Protein AF-T0YW80-F1 (afdb_monomer)

Structure (mmCIF, N/CA/C/O backbone):
data_AF-T0YW80-F1
#
_entry.id   AF-T0YW80-F1
#
loop_
_atom_site.group_PDB
_atom_site.id
_atom_site.type_symbol
_atom_site.label_atom_id
_atom_site.label_alt_id
_atom_site.label_comp_id
_atom_site.label_asym_id
_atom_site.label_entity_id
_atom_site.label_seq_id
_atom_site.pdbx_PDB_ins_code
_atom_site.Cartn_x
_atom_site.Cartn_y
_atom_site.Cartn_z
_atom_site.occupancy
_atom_site.B_iso_or_equiv
_atom_site.auth_seq_id
_atom_site.auth_comp_id
_atom_site.auth_asym_id
_atom_site.auth_atom_id
_atom_site.pdbx_PDB_model_num
ATOM 1 N N . ALA A 1 1 ? 16.939 4.575 0.576 1.00 47.41 1 ALA A N 1
ATOM 2 C CA . ALA A 1 1 ? 17.974 4.831 -0.441 1.00 47.41 1 ALA A CA 1
ATOM 3 C C . ALA A 1 1 ? 17.673 6.192 -1.062 1.00 47.41 1 ALA A C 1
ATOM 5 O O . ALA A 1 1 ? 16.538 6.627 -0.909 1.00 47.41 1 ALA A O 1
ATOM 6 N N . ASN A 1 2 ? 18.647 6.883 -1.656 1.00 40.84 2 ASN A N 1
ATOM 7 C CA . ASN A 1 2 ? 18.337 7.958 -2.604 1.00 40.84 2 ASN A CA 1
ATOM 8 C C . ASN A 1 2 ? 18.066 7.221 -3.913 1.00 40.84 2 ASN A C 1
ATOM 10 O O . ASN A 1 2 ? 19.020 6.721 -4.495 1.00 40.84 2 ASN A O 1
ATOM 14 N N . LEU A 1 3 ? 16.796 7.020 -4.262 1.00 56.19 3 LEU A N 1
ATOM 15 C CA . LEU A 1 3 ? 16.443 6.453 -5.561 1.00 56.19 3 LEU A CA 1
ATOM 16 C C . LEU A 1 3 ? 16.638 7.586 -6.567 1.00 56.19 3 LEU A C 1
ATOM 18 O O . LEU A 1 3 ? 15.992 8.626 -6.443 1.00 56.19 3 LEU A O 1
ATOM 22 N N . ASN A 1 4 ? 17.595 7.446 -7.475 1.00 65.88 4 ASN A N 1
ATOM 23 C CA . ASN A 1 4 ? 17.737 8.379 -8.592 1.00 65.88 4 ASN A CA 1
ATOM 24 C C . ASN A 1 4 ? 16.740 8.001 -9.708 1.00 65.88 4 ASN A C 1
ATOM 26 O O . ASN A 1 4 ? 16.111 6.946 -9.647 1.00 65.88 4 ASN A O 1
ATOM 30 N N . GLY A 1 5 ? 16.574 8.859 -10.722 1.00 68.19 5 GLY A N 1
ATOM 31 C CA . GLY A 1 5 ? 15.653 8.584 -11.838 1.00 68.19 5 GLY A CA 1
ATOM 32 C C . GLY A 1 5 ? 15.915 7.227 -12.506 1.00 68.19 5 GLY A C 1
ATOM 33 O O . GLY A 1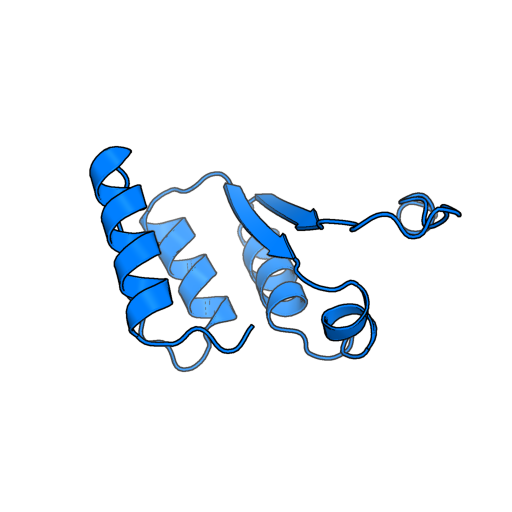 5 ? 14.974 6.483 -12.758 1.00 68.19 5 GLY A O 1
ATOM 34 N N . SER A 1 6 ? 17.189 6.842 -12.642 1.00 78.06 6 SER A N 1
ATOM 35 C CA . SER A 1 6 ? 17.577 5.545 -13.206 1.00 78.06 6 SER A CA 1
ATOM 36 C C . SER A 1 6 ? 17.145 4.339 -12.364 1.00 78.06 6 SER A C 1
ATOM 38 O O . SER A 1 6 ? 16.826 3.302 -12.932 1.00 78.06 6 SER A O 1
ATOM 40 N N . ASP A 1 7 ? 17.096 4.444 -11.032 1.00 83.25 7 ASP A N 1
ATOM 41 C CA . ASP A 1 7 ? 16.645 3.338 -10.176 1.00 83.25 7 ASP A CA 1
ATOM 42 C C . ASP A 1 7 ? 15.141 3.068 -10.352 1.00 83.25 7 ASP A C 1
ATOM 44 O O . ASP A 1 7 ? 14.699 1.921 -10.268 1.00 83.25 7 ASP A O 1
ATOM 48 N N . LEU A 1 8 ? 14.343 4.113 -10.602 1.00 86.06 8 LEU A N 1
ATOM 49 C CA . LEU A 1 8 ? 12.908 3.972 -10.863 1.00 86.06 8 LEU A CA 1
ATOM 50 C C . LEU A 1 8 ? 12.644 3.363 -12.240 1.00 86.06 8 LEU A C 1
ATOM 52 O O . LEU A 1 8 ? 11.774 2.503 -12.356 1.00 86.06 8 LEU A O 1
ATOM 56 N N . ASP A 1 9 ? 13.416 3.757 -13.252 1.00 90.75 9 ASP A N 1
ATOM 57 C CA . ASP A 1 9 ? 13.310 3.187 -14.598 1.00 90.75 9 ASP A CA 1
ATOM 58 C C . ASP A 1 9 ? 13.612 1.683 -14.593 1.00 90.75 9 ASP A C 1
ATOM 60 O O . ASP A 1 9 ? 12.907 0.897 -15.228 1.00 90.75 9 ASP A O 1
ATOM 64 N N . VAL A 1 10 ? 14.606 1.259 -13.802 1.00 92.44 10 VAL A N 1
ATOM 65 C CA . VAL A 1 10 ? 14.903 -0.165 -13.589 1.00 92.44 10 VAL A CA 1
ATOM 66 C C . VAL A 1 10 ? 13.695 -0.891 -12.994 1.00 92.44 10 VAL A C 1
ATOM 68 O O . VAL A 1 10 ? 13.309 -1.937 -13.508 1.00 92.44 10 VAL A O 1
ATOM 71 N N . LEU A 1 11 ? 13.066 -0.345 -11.948 1.00 91.12 11 LEU A N 1
ATOM 72 C CA . LEU A 1 11 ? 11.896 -0.975 -11.324 1.00 91.12 11 LEU A CA 1
ATOM 73 C C . LEU A 1 11 ? 10.689 -1.041 -12.269 1.00 91.12 11 LEU A C 1
ATOM 75 O O . LEU A 1 11 ? 10.014 -2.067 -12.302 1.00 91.12 11 LEU A O 1
ATOM 79 N N . LYS A 1 12 ? 10.440 0.011 -13.057 1.00 92.75 12 LYS A N 1
ATOM 80 C CA . LYS A 1 12 ? 9.365 0.033 -14.062 1.00 92.75 12 LYS A CA 1
ATOM 81 C C . LYS A 1 12 ? 9.558 -1.062 -15.109 1.00 92.75 12 LYS A C 1
ATOM 83 O O . LYS A 1 12 ? 8.636 -1.830 -15.361 1.00 92.75 12 LYS A O 1
ATOM 88 N N . ASN A 1 13 ? 10.773 -1.196 -15.633 1.00 94.12 13 ASN A N 1
ATOM 89 C CA . ASN A 1 13 ? 11.114 -2.237 -16.598 1.00 94.12 13 ASN A CA 1
ATOM 90 C C . ASN A 1 13 ? 10.978 -3.658 -16.012 1.00 94.12 13 ASN A C 1
ATOM 92 O O . ASN A 1 13 ? 10.546 -4.573 -16.707 1.00 94.12 13 ASN A O 1
ATOM 96 N N . GLU A 1 14 ? 11.306 -3.871 -14.733 1.00 93.69 14 GLU A N 1
ATOM 97 C CA . GLU A 1 14 ? 11.050 -5.165 -14.080 1.00 93.69 14 GLU A CA 1
ATOM 98 C C . GLU A 1 14 ? 9.552 -5.434 -13.875 1.00 93.69 14 GLU A C 1
ATOM 100 O O . GLU A 1 14 ? 9.112 -6.567 -14.063 1.00 93.69 14 GLU A O 1
ATOM 105 N N . CYS A 1 15 ? 8.748 -4.414 -13.550 1.00 94.31 15 CYS A N 1
ATOM 106 C CA . CYS A 1 15 ? 7.293 -4.560 -13.501 1.00 94.31 15 CYS A CA 1
ATOM 107 C C . CYS A 1 15 ? 6.730 -4.995 -14.858 1.00 94.31 15 CYS A C 1
ATOM 109 O O . CYS A 1 15 ? 5.965 -5.953 -14.905 1.00 94.31 15 CYS A O 1
ATOM 111 N N . GLU A 1 16 ? 7.156 -4.358 -15.951 1.00 93.44 16 GLU A N 1
ATOM 112 C CA . GLU A 1 16 ? 6.724 -4.715 -17.309 1.00 93.44 16 GLU A CA 1
ATOM 113 C C . GLU A 1 16 ? 7.073 -6.166 -17.665 1.00 93.44 16 GLU A C 1
ATOM 115 O O . GLU A 1 16 ? 6.231 -6.900 -18.178 1.00 93.44 16 GLU A O 1
ATOM 120 N N . LYS A 1 17 ? 8.284 -6.628 -17.329 1.00 96.12 17 LYS A N 1
ATOM 121 C CA . LYS A 1 17 ? 8.699 -8.026 -17.561 1.00 96.12 17 LYS A CA 1
ATOM 122 C C . LYS A 1 17 ? 7.859 -9.047 -16.799 1.00 96.12 17 LYS A C 1
ATOM 124 O O . LYS A 1 17 ? 7.738 -10.184 -17.249 1.00 96.12 17 LYS A O 1
ATOM 129 N N . LEU A 1 18 ? 7.339 -8.667 -15.635 1.00 96.06 18 LEU A N 1
ATOM 130 C CA . LEU A 1 18 ? 6.514 -9.521 -14.781 1.00 96.06 18 LEU A CA 1
ATOM 131 C C . LEU A 1 18 ? 5.014 -9.396 -15.081 1.00 96.06 18 LEU A C 1
ATOM 133 O O . LEU A 1 18 ? 4.217 -9.965 -14.338 1.00 96.06 18 LEU A O 1
ATOM 137 N N . ASP A 1 19 ? 4.633 -8.648 -16.124 1.00 94.31 19 ASP A N 1
ATOM 138 C CA . ASP A 1 19 ? 3.240 -8.278 -16.418 1.00 94.31 19 ASP A CA 1
ATOM 139 C C . ASP A 1 19 ? 2.543 -7.615 -15.209 1.00 94.31 19 ASP A C 1
ATOM 141 O O . ASP A 1 19 ? 1.342 -7.744 -14.964 1.00 94.31 19 ASP A O 1
ATOM 145 N N . ALA A 1 20 ? 3.332 -6.910 -14.393 1.00 92.94 20 ALA A N 1
ATOM 146 C CA . ALA A 1 20 ? 2.865 -6.173 -13.234 1.00 92.94 20 ALA A CA 1
ATOM 147 C C . ALA A 1 20 ? 2.502 -4.737 -13.624 1.00 92.94 20 ALA A C 1
ATOM 149 O O . ALA A 1 20 ? 3.112 -4.114 -14.493 1.00 92.94 20 ALA A O 1
ATOM 150 N N . ARG A 1 21 ? 1.531 -4.162 -12.913 1.00 92.69 21 ARG A N 1
ATOM 151 C CA . ARG A 1 21 ? 1.086 -2.785 -13.141 1.00 92.69 21 ARG A CA 1
ATOM 152 C C . ARG A 1 21 ? 1.846 -1.805 -12.250 1.00 92.69 21 ARG A C 1
ATOM 154 O O . ARG A 1 21 ? 1.719 -1.862 -11.027 1.00 92.69 21 ARG A O 1
ATOM 161 N N . TRP A 1 22 ? 2.554 -0.859 -12.863 1.00 93.62 22 TRP A N 1
ATOM 162 C CA . TRP A 1 22 ? 3.082 0.315 -12.166 1.00 93.62 22 TRP A CA 1
ATOM 163 C C . TRP A 1 22 ? 1.994 1.383 -12.019 1.00 93.62 22 TRP A C 1
ATOM 165 O O . TRP A 1 22 ? 1.293 1.691 -12.981 1.00 93.62 22 TRP A O 1
ATOM 175 N N . GLN A 1 23 ? 1.869 1.967 -10.828 1.00 92.56 23 GLN A N 1
ATOM 176 C CA . GLN A 1 23 ? 0.950 3.071 -10.567 1.00 92.56 23 GLN A CA 1
ATOM 177 C C . GLN A 1 23 ? 1.682 4.184 -9.819 1.00 92.56 23 GLN A C 1
ATOM 179 O O . GLN A 1 23 ? 2.181 3.970 -8.716 1.00 92.56 23 GLN A O 1
ATOM 184 N N . ASP A 1 24 ? 1.685 5.378 -10.405 1.00 92.81 24 ASP A N 1
ATOM 185 C CA . ASP A 1 24 ? 2.082 6.597 -9.707 1.00 92.81 24 ASP A CA 1
ATOM 186 C C . ASP A 1 24 ? 0.869 7.139 -8.929 1.00 92.81 24 ASP A C 1
ATOM 188 O O . ASP A 1 24 ? -0.240 7.218 -9.468 1.00 92.81 24 ASP A O 1
ATOM 192 N N . LEU A 1 25 ? 1.074 7.475 -7.654 1.00 91.12 25 LEU A N 1
ATOM 193 C CA . LEU A 1 25 ? 0.069 8.071 -6.769 1.00 91.12 25 LEU A CA 1
ATOM 194 C C . LEU A 1 25 ? 0.571 9.439 -6.304 1.00 91.12 25 LEU A C 1
ATOM 196 O O . LEU A 1 25 ? 1.722 9.566 -5.880 1.00 91.12 25 LEU A O 1
ATOM 200 N N . TYR A 1 26 ? -0.297 10.447 -6.360 1.00 91.25 26 TYR A N 1
ATOM 201 C CA . TYR A 1 26 ? 0.008 11.817 -5.954 1.00 91.25 26 TYR A CA 1
ATOM 202 C C . TYR A 1 26 ? -0.996 12.239 -4.891 1.00 91.25 26 TYR A C 1
ATOM 204 O O . TYR A 1 26 ? -2.115 12.618 -5.214 1.00 91.25 26 TYR A O 1
ATOM 212 N N . GLU A 1 27 ? -0.598 12.124 -3.628 1.00 89.38 27 GLU A N 1
ATOM 213 C CA . GLU A 1 27 ? -1.492 12.291 -2.484 1.00 89.38 27 GLU A CA 1
ATOM 214 C C . GLU A 1 27 ? -0.809 13.117 -1.396 1.00 89.38 27 GLU A C 1
ATOM 216 O O . GLU A 1 27 ? 0.376 12.914 -1.109 1.00 89.38 27 GLU A O 1
ATOM 221 N N . ASP A 1 28 ? -1.564 14.024 -0.769 1.00 88.44 28 ASP A N 1
ATOM 222 C CA . ASP A 1 28 ? -1.066 14.856 0.335 1.00 88.44 28 ASP A CA 1
ATOM 223 C C . ASP A 1 28 ? -0.721 13.998 1.563 1.00 88.44 28 ASP A C 1
ATOM 225 O O . ASP A 1 28 ? 0.292 14.218 2.236 1.00 88.44 28 ASP A O 1
ATOM 229 N N . ASP A 1 29 ? -1.539 12.972 1.830 1.00 89.19 29 ASP A N 1
ATOM 230 C CA . ASP A 1 29 ? -1.240 11.917 2.796 1.00 89.19 29 ASP A CA 1
ATOM 231 C C . ASP A 1 29 ? -0.966 10.601 2.068 1.00 89.19 29 ASP A C 1
ATOM 233 O O . ASP A 1 29 ? -1.866 9.828 1.738 1.00 89.19 29 ASP A O 1
ATOM 237 N N . VAL A 1 30 ? 0.320 10.328 1.866 1.00 89.50 30 VAL A N 1
ATOM 238 C CA . VAL A 1 30 ? 0.802 9.132 1.170 1.00 89.50 30 VAL A CA 1
ATOM 239 C C . VAL A 1 30 ? 0.297 7.837 1.821 1.00 89.50 30 VAL A C 1
ATOM 241 O O . VAL A 1 30 ? -0.022 6.884 1.114 1.00 89.50 30 VAL A O 1
ATOM 244 N N . ALA A 1 31 ? 0.215 7.769 3.155 1.00 89.88 31 ALA A N 1
ATOM 245 C CA . ALA A 1 31 ? -0.214 6.546 3.834 1.00 89.88 31 ALA A CA 1
ATOM 246 C C . ALA A 1 31 ? -1.697 6.271 3.586 1.00 89.88 31 ALA A C 1
ATOM 248 O O . ALA A 1 31 ? -2.081 5.132 3.325 1.00 89.88 31 ALA A O 1
ATOM 249 N N . LYS A 1 32 ? -2.520 7.319 3.655 1.00 92.19 32 LYS A N 1
ATOM 250 C CA . LYS A 1 32 ? -3.944 7.238 3.334 1.00 92.19 32 LYS A CA 1
ATOM 251 C C . LYS A 1 32 ? -4.154 6.873 1.861 1.00 92.19 32 LYS A C 1
ATOM 253 O O . LYS A 1 32 ? -4.855 5.907 1.580 1.00 92.19 32 LYS A O 1
ATOM 258 N N . GLY A 1 33 ? -3.464 7.560 0.953 1.00 94.56 33 GLY A N 1
ATOM 259 C CA . G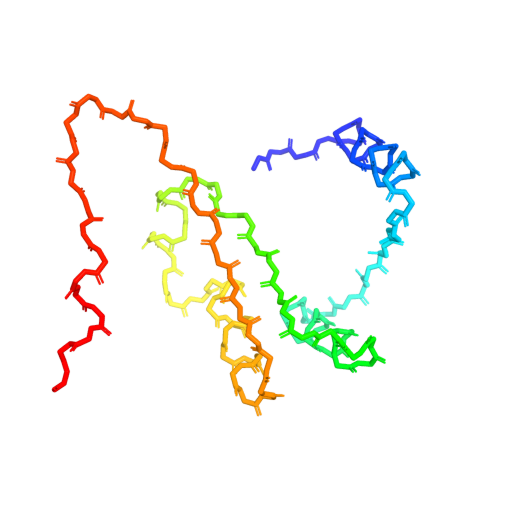LY A 1 33 ? -3.551 7.333 -0.488 1.00 94.56 33 GLY A CA 1
ATOM 260 C C . GLY A 1 33 ? -3.212 5.907 -0.922 1.00 94.56 33 GLY A C 1
ATOM 261 O O . GLY A 1 33 ? -3.913 5.313 -1.739 1.00 94.56 33 GLY A O 1
ATOM 262 N N . ILE A 1 34 ? -2.172 5.308 -0.330 1.00 93.56 34 ILE A N 1
ATOM 263 C CA . ILE A 1 34 ? -1.816 3.902 -0.582 1.00 93.56 34 ILE A CA 1
ATOM 264 C C . ILE A 1 34 ? -2.961 2.961 -0.181 1.00 93.56 34 ILE A C 1
ATOM 266 O O . ILE A 1 34 ? -3.291 2.046 -0.936 1.00 93.56 34 ILE A O 1
ATOM 270 N N . VAL A 1 35 ? -3.563 3.166 0.995 1.00 94.50 35 VAL A N 1
ATOM 271 C CA . VAL A 1 35 ? -4.643 2.301 1.497 1.00 94.50 35 VAL A CA 1
ATOM 272 C C . VAL A 1 35 ? -5.923 2.487 0.683 1.00 94.50 35 VAL A C 1
ATOM 274 O O . VAL A 1 35 ? -6.559 1.501 0.319 1.00 94.50 35 VAL A O 1
ATOM 277 N N . GLU A 1 36 ? -6.274 3.721 0.324 1.00 94.94 36 GLU A N 1
ATOM 278 C CA . GLU A 1 36 ? -7.428 4.008 -0.537 1.00 94.94 36 GLU A CA 1
ATOM 279 C C . GLU A 1 36 ? -7.264 3.394 -1.932 1.00 94.94 36 GLU A C 1
ATOM 281 O O . GLU A 1 36 ? -8.191 2.764 -2.450 1.00 94.94 36 GLU A O 1
ATOM 286 N N . PHE A 1 37 ? -6.064 3.484 -2.514 1.00 95.62 37 PHE A N 1
ATOM 287 C CA . PHE A 1 37 ? -5.764 2.803 -3.767 1.00 95.62 37 PHE A CA 1
ATOM 288 C C . PHE A 1 37 ? -5.910 1.284 -3.625 1.00 95.62 37 PHE A C 1
ATOM 290 O O . PHE A 1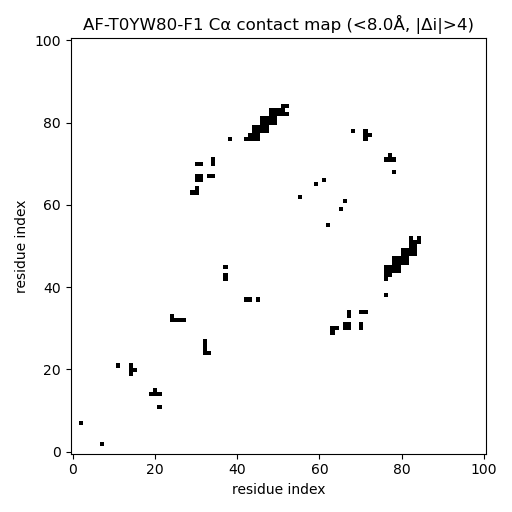 37 ? -6.596 0.665 -4.441 1.00 95.62 37 PHE A O 1
ATOM 297 N N . ALA A 1 38 ? -5.329 0.689 -2.578 1.00 94.38 38 ALA A N 1
ATOM 298 C CA . ALA A 1 38 ? -5.413 -0.747 -2.314 1.00 94.38 38 ALA A CA 1
ATOM 299 C C . ALA A 1 38 ? -6.869 -1.225 -2.185 1.00 94.38 38 ALA A C 1
ATOM 301 O O . ALA A 1 38 ? -7.235 -2.233 -2.791 1.00 94.38 38 ALA A O 1
ATOM 302 N N . LEU A 1 39 ? -7.719 -0.464 -1.487 1.00 93.50 39 LEU A N 1
ATOM 303 C CA . LEU A 1 39 ? -9.155 -0.734 -1.387 1.00 93.50 39 LEU A CA 1
ATOM 304 C C . LEU A 1 39 ? -9.850 -0.674 -2.748 1.00 93.50 39 LEU A C 1
ATOM 306 O O . LEU A 1 39 ? -10.564 -1.609 -3.116 1.00 93.50 39 LEU A O 1
ATOM 310 N N . SER A 1 40 ? -9.622 0.392 -3.520 1.00 94.81 40 SER A N 1
ATOM 311 C CA . SER A 1 40 ? -10.244 0.556 -4.841 1.00 94.81 40 SER A CA 1
ATOM 312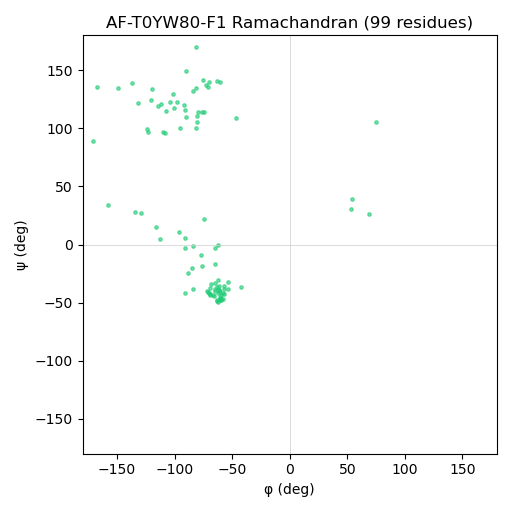 C C . SER A 1 40 ? -9.844 -0.563 -5.810 1.00 94.81 40 SER A C 1
ATOM 314 O O . SER A 1 40 ? -10.659 -1.045 -6.598 1.00 94.81 40 SER A O 1
ATOM 316 N N . ALA A 1 41 ? -8.598 -1.028 -5.696 1.00 94.38 41 ALA A N 1
ATOM 317 C CA . ALA A 1 41 ? -8.034 -2.115 -6.477 1.00 94.38 41 ALA A CA 1
ATOM 318 C C . ALA A 1 41 ? -8.361 -3.509 -5.908 1.00 94.38 41 ALA A C 1
ATOM 320 O O . ALA A 1 41 ? -7.966 -4.502 -6.517 1.00 94.38 41 ALA A O 1
ATOM 321 N N . LYS A 1 42 ? -9.087 -3.598 -4.782 1.00 93.56 42 LYS A N 1
ATOM 322 C CA . LYS A 1 42 ? -9.441 -4.848 -4.080 1.00 93.56 42 LYS A CA 1
ATOM 323 C C . LYS A 1 42 ? -8.224 -5.717 -3.750 1.00 93.56 42 LYS A C 1
ATOM 325 O O . LYS A 1 42 ? -8.256 -6.939 -3.883 1.00 93.56 42 LYS A O 1
ATOM 330 N N . VAL A 1 43 ? -7.138 -5.071 -3.347 1.00 92.75 43 VAL A N 1
ATOM 331 C CA . VAL A 1 43 ? -5.911 -5.740 -2.918 1.00 92.75 43 VAL A CA 1
ATOM 332 C C . VAL A 1 43 ? -6.149 -6.420 -1.571 1.00 92.75 43 VAL A C 1
ATOM 334 O O . VAL A 1 43 ? -6.721 -5.826 -0.663 1.00 92.75 43 VAL A O 1
ATOM 337 N N . THR A 1 44 ? -5.681 -7.658 -1.432 1.00 90.75 44 THR A N 1
ATOM 338 C CA . THR A 1 44 ? -5.785 -8.433 -0.184 1.00 90.75 44 THR A CA 1
ATOM 339 C C . THR A 1 44 ? 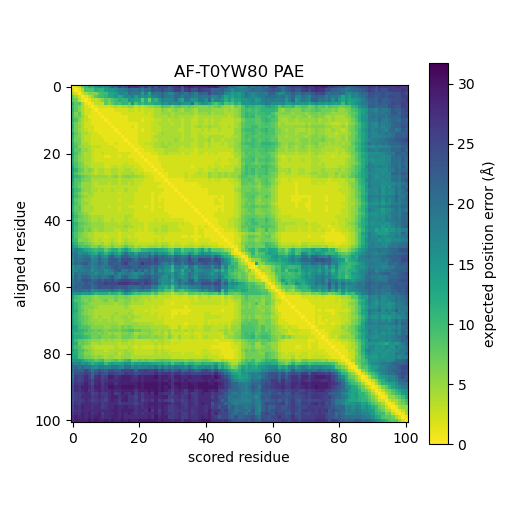-4.612 -8.191 0.760 1.00 90.75 44 THR A C 1
ATOM 341 O O . THR A 1 44 ? -4.741 -8.387 1.962 1.00 90.75 44 THR A O 1
ATOM 344 N N . GLN A 1 45 ? -3.460 -7.779 0.221 1.00 93.75 45 GLN A N 1
ATOM 345 C CA . GLN A 1 45 ? -2.230 -7.617 0.982 1.00 93.75 45 GLN A CA 1
ATOM 346 C C . GLN A 1 45 ? -1.346 -6.510 0.407 1.00 93.75 45 GLN A C 1
ATOM 348 O O . GLN A 1 45 ? -1.077 -6.466 -0.794 1.00 93.75 45 GLN A O 1
ATOM 353 N N . ILE A 1 46 ? -0.823 -5.658 1.282 1.00 93.38 46 ILE A N 1
ATOM 354 C CA . ILE A 1 46 ? 0.194 -4.662 0.951 1.00 93.38 46 ILE A CA 1
ATOM 355 C C . ILE A 1 46 ? 1.552 -5.201 1.405 1.00 93.38 46 ILE A C 1
ATOM 357 O O . ILE A 1 46 ? 1.786 -5.401 2.597 1.00 93.38 46 ILE A O 1
ATOM 361 N N . VAL A 1 47 ? 2.471 -5.415 0.461 1.00 91.56 47 VAL A N 1
ATOM 362 C CA . VAL A 1 47 ? 3.845 -5.849 0.760 1.00 91.56 47 VAL A CA 1
ATOM 363 C C . VAL A 1 47 ? 4.779 -4.644 0.771 1.00 91.56 47 VAL A C 1
ATOM 365 O O . VAL A 1 47 ? 4.905 -3.931 -0.222 1.00 91.56 47 VAL A O 1
ATOM 368 N N . LEU A 1 48 ? 5.471 -4.427 1.891 1.00 86.00 48 LEU A N 1
ATOM 369 C CA . LEU A 1 48 ? 6.378 -3.298 2.084 1.00 86.00 48 LEU A CA 1
ATOM 370 C C . LEU A 1 48 ? 7.795 -3.784 2.387 1.00 86.00 48 LEU A C 1
ATOM 372 O O . LEU A 1 48 ? 8.045 -4.519 3.342 1.00 86.00 48 LEU A O 1
ATOM 376 N N . GLY A 1 49 ? 8.757 -3.326 1.588 1.00 76.75 49 GLY A N 1
ATOM 377 C CA . GLY A 1 49 ? 10.172 -3.570 1.842 1.00 76.75 49 GLY A CA 1
ATOM 378 C C . GLY A 1 49 ? 10.722 -2.612 2.899 1.00 76.75 49 GLY A C 1
ATOM 379 O O . GLY A 1 49 ? 10.875 -1.417 2.648 1.00 76.75 49 GLY A O 1
ATOM 380 N N . ALA A 1 50 ? 11.116 -3.127 4.061 1.00 65.31 50 ALA A N 1
ATOM 381 C CA . ALA A 1 50 ? 11.828 -2.351 5.068 1.00 65.31 50 ALA A CA 1
ATOM 382 C C . ALA A 1 50 ? 13.344 -2.451 4.829 1.00 65.31 50 ALA A C 1
ATOM 384 O O . ALA A 1 50 ? 13.974 -3.490 5.041 1.00 65.31 50 ALA A O 1
ATOM 385 N N . THR A 1 51 ? 13.970 -1.351 4.395 1.00 59.06 51 THR A N 1
ATOM 386 C CA . THR A 1 51 ? 15.435 -1.254 4.289 1.00 59.06 51 THR A CA 1
ATOM 387 C C . THR A 1 51 ? 16.009 -0.415 5.434 1.00 59.06 51 THR A C 1
ATOM 389 O O . THR A 1 51 ? 15.690 0.762 5.585 1.00 59.06 51 THR A O 1
ATOM 392 N N . ARG A 1 52 ? 16.921 -1.029 6.208 1.00 52.88 52 ARG A N 1
ATOM 393 C CA . ARG A 1 52 ? 17.567 -0.541 7.450 1.00 52.88 52 ARG A CA 1
ATOM 394 C C . ARG A 1 52 ? 16.660 -0.573 8.682 1.00 52.88 52 ARG A C 1
ATOM 396 O O . ARG A 1 52 ? 15.888 0.355 8.918 1.00 52.88 52 ARG A O 1
ATOM 403 N N . GLN A 1 53 ? 16.924 -1.549 9.558 1.00 52.47 53 GLN A N 1
ATOM 404 C CA . GLN A 1 53 ? 16.475 -1.566 10.957 1.00 52.47 53 GLN A CA 1
ATOM 405 C C . GLN A 1 53 ? 16.616 -0.189 11.639 1.00 52.47 53 GLN A C 1
ATOM 407 O O . GLN A 1 53 ? 15.713 0.222 12.348 1.00 52.47 53 GLN A O 1
ATOM 412 N N . ASN A 1 54 ? 17.658 0.597 11.340 1.00 49.47 54 ASN A N 1
ATOM 413 C CA . ASN A 1 54 ? 17.908 1.866 12.038 1.00 49.47 54 ASN A CA 1
ATOM 414 C C . ASN A 1 54 ? 17.015 3.058 11.653 1.00 49.47 54 ASN A C 1
ATOM 416 O O . ASN A 1 54 ? 17.010 4.032 12.400 1.00 49.47 54 ASN A O 1
ATOM 420 N N . LYS A 1 55 ? 16.313 3.066 10.507 1.00 51.09 55 LYS A N 1
ATOM 421 C CA . LYS A 1 55 ? 15.592 4.285 10.065 1.00 51.09 55 LYS A CA 1
ATOM 422 C C . LYS A 1 55 ? 14.150 4.361 10.561 1.00 51.09 55 LYS A C 1
ATOM 424 O O . LYS A 1 55 ? 13.730 5.432 10.989 1.00 51.09 55 LYS A O 1
ATOM 429 N N . TRP A 1 56 ? 13.427 3.247 10.536 1.00 61.66 56 TRP A N 1
ATOM 430 C CA . TRP A 1 56 ? 12.075 3.172 11.090 1.00 61.66 56 TRP A CA 1
ATOM 431 C C . TRP A 1 56 ? 12.091 2.918 12.604 1.00 61.66 56 TRP A C 1
ATOM 433 O O . TRP A 1 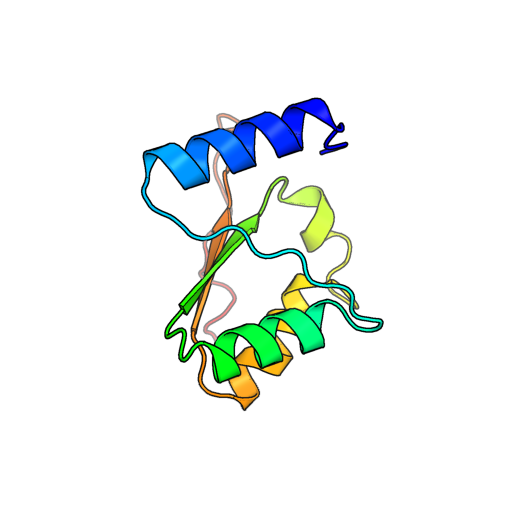56 ? 11.371 3.621 13.307 1.00 61.66 56 TRP A O 1
ATOM 443 N N . LYS A 1 57 ? 13.020 2.082 13.130 1.00 55.94 57 LYS A N 1
ATOM 444 C CA . LYS A 1 57 ? 13.198 1.916 14.591 1.00 55.94 57 LYS A CA 1
ATOM 445 C C . LYS A 1 57 ? 13.503 3.236 15.324 1.00 55.94 57 LYS A C 1
ATOM 447 O O . LYS A 1 57 ? 13.022 3.461 16.424 1.00 55.94 57 LYS A O 1
ATOM 452 N N . ARG A 1 58 ? 14.264 4.157 14.714 1.00 57.31 58 ARG A N 1
ATOM 453 C CA . ARG A 1 58 ? 14.556 5.483 15.310 1.00 57.31 58 ARG A CA 1
ATOM 454 C C . ARG A 1 58 ? 13.410 6.499 15.212 1.00 57.31 58 ARG A C 1
ATOM 456 O O . ARG A 1 58 ? 13.546 7.582 15.769 1.00 57.31 58 ARG A O 1
ATOM 463 N N . ARG A 1 59 ? 12.331 6.217 14.472 1.00 56.31 59 ARG A N 1
ATOM 464 C CA . ARG A 1 59 ? 11.252 7.179 14.168 1.00 56.31 59 ARG A CA 1
ATOM 465 C C . ARG A 1 59 ? 9.847 6.629 14.464 1.00 56.31 59 ARG A C 1
ATOM 467 O O . ARG A 1 59 ? 8.885 7.072 13.839 1.00 56.31 59 ARG A O 1
ATOM 474 N N . LEU A 1 60 ? 9.717 5.685 15.402 1.00 52.44 60 LEU A N 1
ATOM 475 C CA . LEU A 1 60 ? 8.464 4.961 15.693 1.00 52.44 60 LEU A CA 1
ATOM 476 C C . LEU A 1 60 ? 7.281 5.807 16.192 1.00 52.44 60 LEU A C 1
ATOM 478 O O . LEU A 1 60 ? 6.208 5.255 16.371 1.00 52.44 60 LEU A O 1
ATOM 482 N N . GLY A 1 61 ? 7.416 7.123 16.358 1.00 52.94 61 GLY A N 1
ATOM 483 C CA . GLY A 1 61 ? 6.270 7.980 16.681 1.00 52.94 61 GLY A CA 1
ATOM 484 C C . GLY A 1 61 ? 5.449 8.454 15.474 1.00 52.94 61 GLY A C 1
ATOM 485 O O . GLY A 1 61 ? 4.322 8.887 15.657 1.00 52.94 61 GLY A O 1
ATOM 486 N N . ASN A 1 62 ? 6.000 8.443 14.248 1.00 61.44 62 ASN A N 1
ATOM 487 C CA . ASN A 1 62 ? 5.330 9.055 13.082 1.00 61.44 62 ASN A CA 1
ATOM 488 C C . ASN A 1 62 ? 5.820 8.493 11.732 1.00 61.44 62 ASN A C 1
ATOM 490 O O . ASN A 1 62 ? 5.991 9.224 10.752 1.00 61.44 62 ASN A O 1
ATOM 494 N N . SER A 1 63 ? 6.167 7.205 11.687 1.00 75.25 63 SER A N 1
ATOM 495 C CA . SER A 1 63 ? 6.664 6.594 10.453 1.00 75.25 63 SER A CA 1
ATOM 496 C C . SER A 1 63 ? 5.511 6.352 9.472 1.00 75.25 63 SER A C 1
ATOM 498 O O . SER A 1 63 ? 4.426 5.948 9.879 1.00 75.25 63 SER A O 1
ATOM 500 N N . ILE A 1 64 ? 5.746 6.564 8.171 1.00 82.25 64 ILE A N 1
ATOM 501 C CA . ILE A 1 64 ? 4.760 6.265 7.116 1.00 82.25 64 ILE A CA 1
ATOM 502 C C . ILE A 1 64 ? 4.249 4.821 7.199 1.00 82.25 64 ILE A C 1
ATOM 504 O O . ILE A 1 64 ? 3.090 4.557 6.921 1.00 82.25 64 ILE A O 1
ATOM 508 N N . LEU A 1 65 ? 5.100 3.899 7.653 1.00 81.12 65 LEU A N 1
ATOM 509 C CA . LEU A 1 65 ? 4.751 2.500 7.825 1.00 81.12 65 LEU A CA 1
ATOM 510 C C . LEU A 1 65 ? 3.747 2.288 8.965 1.00 81.12 65 LEU A C 1
ATOM 512 O O . LEU A 1 65 ? 2.793 1.545 8.782 1.00 81.12 65 LEU A O 1
ATOM 516 N N . THR A 1 66 ? 3.937 2.962 10.105 1.00 83.38 66 THR A N 1
ATOM 517 C CA . THR A 1 66 ? 2.970 2.950 11.217 1.00 83.38 66 THR A CA 1
ATOM 518 C C . THR A 1 66 ? 1.616 3.460 10.731 1.00 83.38 66 THR A C 1
ATOM 520 O O . THR A 1 66 ? 0.615 2.783 10.903 1.00 83.38 66 THR A O 1
ATOM 523 N N . LYS A 1 67 ? 1.601 4.581 9.996 1.00 88.06 67 LYS A N 1
ATOM 524 C CA . LYS A 1 67 ? 0.364 5.131 9.423 1.00 88.06 67 LYS A CA 1
ATOM 525 C C . LYS A 1 67 ? -0.315 4.184 8.432 1.00 88.06 67 LYS A C 1
ATOM 527 O O . LYS A 1 67 ? -1.536 4.103 8.420 1.00 88.06 67 LYS A O 1
ATOM 532 N N . ILE A 1 68 ? 0.453 3.478 7.596 1.00 89.31 68 ILE A N 1
ATOM 533 C CA . ILE A 1 68 ? -0.108 2.476 6.679 1.00 89.31 68 ILE A CA 1
ATOM 534 C C . ILE A 1 68 ? -0.703 1.311 7.470 1.00 89.31 68 ILE A C 1
ATOM 536 O O . ILE A 1 68 ? -1.805 0.895 7.144 1.00 89.31 68 ILE A O 1
ATOM 540 N N . MET A 1 69 ? -0.018 0.807 8.503 1.00 87.25 69 MET A N 1
ATOM 541 C CA . MET A 1 69 ? -0.548 -0.265 9.354 1.00 87.25 69 MET A CA 1
ATOM 542 C C . MET A 1 69 ? -1.851 0.152 10.044 1.00 87.25 69 MET A C 1
ATOM 544 O O . MET A 1 69 ? -2.826 -0.590 9.974 1.00 87.25 69 MET A O 1
ATOM 548 N N . ASP A 1 70 ? -1.893 1.351 10.627 1.00 88.81 70 ASP A N 1
ATOM 549 C CA . ASP A 1 70 ? -3.090 1.870 11.296 1.00 88.81 70 ASP A CA 1
ATOM 550 C C . ASP A 1 70 ? -4.253 2.036 10.301 1.00 88.81 70 ASP A C 1
ATOM 552 O O . ASP A 1 70 ? -5.368 1.573 10.543 1.00 88.81 70 ASP A O 1
ATOM 556 N N . ASN A 1 71 ? -3.999 2.653 9.142 1.00 90.69 71 ASN A N 1
ATOM 557 C CA . ASN A 1 71 ? -5.024 2.863 8.118 1.00 90.69 71 ASN A CA 1
ATOM 558 C C . ASN A 1 71 ? -5.508 1.542 7.499 1.00 90.69 71 ASN A C 1
ATOM 560 O O . ASN A 1 71 ? -6.708 1.368 7.316 1.00 90.69 71 ASN A O 1
ATOM 564 N N . ALA A 1 72 ? -4.601 0.617 7.177 1.00 89.62 72 ALA A N 1
ATOM 565 C CA . ALA A 1 72 ? -4.931 -0.663 6.553 1.00 89.62 72 ALA A CA 1
ATOM 566 C C . ALA A 1 72 ? -5.655 -1.604 7.524 1.00 89.62 72 ALA A C 1
ATOM 568 O O . ALA A 1 72 ? -6.644 -2.227 7.139 1.00 89.62 72 ALA A O 1
ATOM 569 N N . GLY A 1 73 ? -5.223 -1.653 8.790 1.00 86.75 73 GLY A N 1
ATOM 570 C CA . GLY A 1 73 ? -5.856 -2.462 9.832 1.00 86.75 73 GLY A CA 1
ATOM 571 C C . GLY A 1 73 ? -7.313 -2.062 10.068 1.00 86.75 73 GLY A C 1
ATOM 572 O O . GLY A 1 73 ? -8.188 -2.923 10.129 1.00 86.75 73 GLY A O 1
ATOM 573 N N . ASN A 1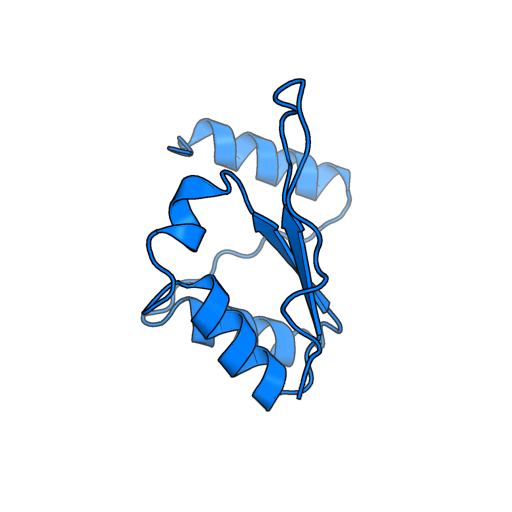 74 ? -7.603 -0.757 10.071 1.00 87.44 74 ASN A N 1
ATOM 574 C CA . ASN A 1 74 ? -8.975 -0.242 10.152 1.00 87.44 74 ASN A CA 1
ATOM 575 C C . ASN A 1 74 ? -9.849 -0.602 8.936 1.00 87.44 74 ASN A C 1
ATOM 577 O O . ASN A 1 74 ? -11.069 -0.477 9.002 1.00 87.44 74 ASN A O 1
ATOM 581 N N . GLN A 1 75 ? -9.238 -1.019 7.826 1.00 89.31 75 GLN A N 1
ATOM 582 C CA . GLN A 1 75 ? -9.901 -1.326 6.557 1.00 89.31 75 GLN A CA 1
ATOM 583 C C . GLN A 1 75 ? -9.833 -2.821 6.197 1.00 89.31 75 GLN A C 1
ATOM 585 O O . GLN A 1 75 ? -10.275 -3.213 5.119 1.00 89.31 75 GLN A O 1
ATOM 590 N N . GLY A 1 76 ? -9.295 -3.663 7.089 1.00 87.69 76 GLY A N 1
ATOM 591 C CA . GLY A 1 76 ? -9.207 -5.112 6.897 1.00 87.69 76 GLY A CA 1
ATOM 592 C C . GLY A 1 76 ? -8.228 -5.557 5.805 1.00 87.69 76 GLY A C 1
ATOM 593 O O . GLY A 1 76 ? -8.434 -6.618 5.221 1.00 87.69 76 GLY A O 1
ATOM 594 N N . ILE A 1 77 ? -7.197 -4.759 5.503 1.00 92.00 77 ILE A N 1
ATOM 595 C CA . ILE A 1 77 ? -6.141 -5.126 4.547 1.00 92.00 77 ILE A CA 1
ATOM 596 C C . ILE A 1 77 ? -4.890 -5.573 5.303 1.00 92.00 77 ILE A C 1
ATOM 598 O O . ILE A 1 77 ? -4.374 -4.842 6.152 1.00 92.00 77 ILE A O 1
ATOM 602 N N . ASP A 1 78 ? -4.350 -6.733 4.932 1.00 92.12 78 ASP A N 1
ATOM 603 C CA . ASP A 1 78 ? -3.128 -7.256 5.535 1.00 92.12 78 ASP A CA 1
ATOM 604 C C . ASP A 1 78 ? -1.891 -6.465 5.084 1.00 92.12 78 ASP A C 1
ATOM 606 O O . ASP A 1 78 ? -1.706 -6.172 3.901 1.00 92.12 78 ASP A O 1
ATOM 610 N N . VAL A 1 79 ? -0.982 -6.165 6.015 1.00 91.12 79 VAL A N 1
ATOM 611 C CA . VAL A 1 79 ? 0.307 -5.520 5.715 1.00 91.12 79 VAL A CA 1
ATOM 612 C C . VAL A 1 79 ? 1.447 -6.487 6.024 1.00 91.12 79 VAL A C 1
ATOM 614 O O . VAL A 1 79 ? 1.638 -6.891 7.168 1.00 91.12 79 VAL A O 1
ATOM 617 N N . HIS A 1 80 ? 2.245 -6.841 5.013 1.00 89.44 80 HIS A N 1
ATOM 618 C CA . HIS A 1 80 ? 3.397 -7.733 5.157 1.00 89.44 80 HIS A CA 1
ATOM 619 C C . HIS A 1 80 ? 4.711 -6.994 4.946 1.00 89.44 80 HIS A C 1
ATOM 621 O O . HIS A 1 80 ? 4.973 -6.418 3.889 1.00 89.44 80 HIS A O 1
ATOM 627 N N . ILE A 1 81 ? 5.558 -7.018 5.970 1.00 85.25 81 ILE A N 1
ATOM 628 C CA . ILE A 1 81 ? 6.789 -6.235 6.004 1.00 85.25 81 ILE A CA 1
ATOM 629 C C . ILE A 1 81 ? 7.976 -7.167 5.820 1.00 85.25 81 ILE A C 1
ATOM 631 O O . ILE A 1 81 ? 8.291 -7.975 6.691 1.00 85.25 81 ILE A O 1
ATOM 635 N N . ILE A 1 82 ? 8.687 -6.997 4.709 1.00 83.00 82 ILE A N 1
ATOM 636 C CA . ILE A 1 82 ? 9.913 -7.739 4.430 1.00 83.00 82 ILE A CA 1
ATOM 637 C C . ILE A 1 82 ? 11.090 -6.882 4.881 1.00 83.00 82 ILE A C 1
ATOM 639 O O . ILE A 1 82 ? 11.517 -5.948 4.195 1.00 83.00 82 ILE A O 1
ATOM 643 N N . ALA A 1 83 ? 11.627 -7.192 6.058 1.00 76.06 83 ALA A N 1
ATOM 644 C CA . ALA A 1 83 ? 12.844 -6.571 6.557 1.00 76.06 83 ALA A CA 1
ATOM 645 C C . ALA A 1 83 ? 14.063 -7.391 6.123 1.00 76.06 83 ALA A C 1
ATOM 647 O O . ALA A 1 83 ? 14.257 -8.520 6.561 1.00 76.06 83 ALA A O 1
ATOM 648 N N . ARG A 1 84 ? 14.931 -6.810 5.287 1.00 64.38 84 ARG A N 1
ATOM 649 C CA . ARG A 1 84 ? 16.230 -7.431 4.987 1.00 64.38 84 ARG A CA 1
ATOM 650 C C . ARG A 1 84 ? 17.211 -7.132 6.120 1.00 64.38 84 ARG A C 1
ATOM 652 O O . ARG A 1 84 ? 17.708 -6.005 6.222 1.00 64.38 84 ARG A O 1
ATOM 659 N N . HIS A 1 85 ? 17.492 -8.130 6.955 1.00 54.25 85 HIS A N 1
ATOM 660 C CA . HIS A 1 85 ? 18.681 -8.143 7.802 1.00 54.25 85 HIS A CA 1
ATOM 661 C C . HIS A 1 85 ? 19.866 -8.448 6.876 1.00 54.25 85 HIS A C 1
ATOM 663 O O . HIS A 1 85 ? 19.904 -9.496 6.244 1.00 54.25 85 HIS A O 1
ATOM 669 N N . ARG A 1 86 ? 20.790 -7.500 6.683 1.00 48.47 86 ARG A N 1
ATOM 670 C CA . ARG A 1 86 ? 22.123 -7.894 6.213 1.00 48.47 86 ARG A CA 1
ATOM 671 C C . ARG A 1 86 ? 22.820 -8.366 7.471 1.00 48.47 86 ARG A C 1
ATOM 673 O O . ARG A 1 86 ? 23.039 -7.531 8.346 1.00 48.47 86 ARG A O 1
ATOM 680 N N . ASP A 1 87 ? 23.070 -9.664 7.553 1.00 46.78 87 ASP A N 1
ATOM 681 C CA . ASP A 1 87 ? 23.755 -10.301 8.667 1.00 46.78 87 ASP A CA 1
ATOM 682 C C . ASP A 1 87 ? 25.012 -9.508 9.033 1.00 46.78 87 ASP A C 1
ATOM 684 O O . ASP A 1 87 ? 25.999 -9.450 8.298 1.00 46.78 87 ASP A O 1
ATOM 688 N N . SER A 1 88 ? 24.932 -8.848 10.186 1.00 40.84 88 SER A N 1
ATOM 689 C CA . SER A 1 88 ? 26.063 -8.806 11.097 1.00 40.84 88 SER A CA 1
ATOM 690 C C . SER A 1 88 ? 26.190 -10.228 11.668 1.00 40.84 88 SER A C 1
ATOM 692 O O . SER A 1 88 ? 25.153 -10.822 11.957 1.00 40.84 88 SER A O 1
ATOM 694 N N . PRO A 1 89 ? 27.393 -10.802 11.859 1.00 40.25 89 PRO A N 1
ATOM 695 C CA . PRO A 1 89 ? 27.575 -12.230 12.170 1.00 40.25 89 PRO A CA 1
ATOM 696 C C . PRO A 1 89 ? 27.004 -12.697 13.517 1.00 40.25 89 PRO A C 1
ATOM 698 O O . PRO A 1 89 ? 27.085 -13.876 13.834 1.00 40.25 89 PRO A O 1
ATOM 701 N N . ASN A 1 90 ? 26.453 -11.786 14.317 1.00 41.16 90 ASN A N 1
ATOM 702 C CA . ASN A 1 90 ? 25.918 -12.062 15.639 1.00 41.16 90 ASN A CA 1
ATOM 703 C C . ASN A 1 90 ? 24.466 -11.592 15.663 1.00 41.16 90 ASN A C 1
ATOM 705 O O . ASN A 1 90 ? 24.194 -10.393 15.779 1.00 41.16 90 ASN A O 1
ATOM 709 N N . GLY A 1 91 ? 23.556 -12.547 15.484 1.00 44.19 91 GLY A N 1
ATOM 710 C CA . GLY A 1 91 ? 22.128 -12.317 15.607 1.00 44.19 91 GLY A CA 1
ATOM 711 C C . GLY A 1 91 ? 21.766 -11.837 17.008 1.00 44.19 91 GLY A C 1
ATOM 712 O O . GLY A 1 91 ? 22.316 -12.324 17.988 1.00 44.19 91 GLY A O 1
ATOM 713 N N . ASP A 1 92 ? 20.847 -10.881 17.080 1.00 45.19 92 ASP A N 1
ATOM 714 C CA . ASP A 1 92 ? 19.564 -11.105 17.744 1.00 45.19 92 ASP A CA 1
ATOM 715 C C . ASP A 1 92 ? 18.595 -9.961 17.399 1.00 45.19 92 ASP A C 1
ATOM 717 O O . ASP A 1 92 ? 18.982 -8.794 17.371 1.00 45.19 92 ASP A O 1
ATOM 721 N N . PHE A 1 93 ? 17.350 -10.313 17.088 1.00 44.25 93 PHE A N 1
ATOM 722 C CA . PHE A 1 93 ? 16.131 -9.549 17.368 1.00 44.25 93 PHE A CA 1
ATOM 723 C C . PHE A 1 93 ? 14.967 -10.478 17.015 1.00 44.25 93 PHE A C 1
ATOM 725 O O . PHE A 1 93 ? 14.495 -10.520 15.876 1.00 44.25 93 PHE A O 1
ATOM 732 N N . THR A 1 94 ? 14.548 -11.253 18.008 1.00 39.59 94 THR A N 1
ATOM 733 C CA . THR A 1 94 ? 13.330 -12.060 17.986 1.00 39.59 94 THR A CA 1
ATOM 734 C C . THR A 1 94 ? 12.085 -11.170 17.866 1.00 39.59 94 THR A C 1
ATOM 736 O O . THR A 1 94 ? 11.990 -10.100 18.464 1.00 39.59 94 THR A O 1
ATOM 739 N N . LEU A 1 95 ? 11.101 -11.625 17.083 1.00 43.22 95 LEU A N 1
ATOM 740 C CA . LEU A 1 95 ? 9.750 -11.049 16.977 1.00 43.22 95 LEU A CA 1
ATOM 741 C C . LEU A 1 95 ? 8.875 -11.379 18.208 1.00 43.22 95 LEU A C 1
ATOM 743 O O . LEU A 1 95 ? 7.653 -11.354 18.115 1.00 43.22 95 LEU A O 1
ATOM 747 N N . ASN A 1 96 ? 9.486 -11.703 19.351 1.00 38.78 96 ASN A N 1
ATOM 748 C CA . ASN A 1 96 ? 8.779 -12.238 20.516 1.00 38.78 96 ASN A CA 1
ATOM 749 C C . ASN A 1 96 ? 8.298 -11.166 21.509 1.00 38.78 96 ASN A C 1
ATOM 751 O O . ASN A 1 96 ? 7.613 -11.508 22.461 1.00 38.78 96 ASN A O 1
ATOM 755 N N . GLU A 1 97 ? 8.584 -9.880 21.295 1.00 47.84 97 GLU A N 1
ATOM 756 C CA . GLU A 1 97 ? 8.149 -8.807 22.214 1.00 47.84 97 GLU A CA 1
ATOM 757 C C . GLU A 1 97 ? 6.844 -8.101 21.790 1.00 47.84 97 GLU A C 1
ATOM 759 O O . GLU A 1 97 ? 6.491 -7.071 22.355 1.00 47.84 97 GLU A O 1
ATOM 764 N N . LEU A 1 98 ? 6.109 -8.622 20.796 1.00 42.28 98 LEU A N 1
ATOM 765 C CA . LEU A 1 98 ? 4.841 -8.026 20.330 1.00 42.28 98 LEU A CA 1
ATOM 766 C C . LEU A 1 98 ? 3.603 -8.912 20.538 1.00 42.28 98 LEU A C 1
ATOM 768 O O . LEU A 1 98 ? 2.547 -8.611 19.987 1.00 42.28 98 LEU A O 1
ATOM 772 N N . THR A 1 99 ? 3.690 -9.964 21.355 1.00 41.06 99 THR A N 1
ATOM 773 C CA . THR A 1 99 ? 2.519 -10.794 21.702 1.00 41.06 99 THR A CA 1
ATOM 774 C C . THR A 1 99 ? 2.394 -11.127 23.189 1.00 41.06 99 THR A C 1
ATOM 776 O O . THR A 1 99 ? 1.792 -12.142 23.519 1.00 41.06 99 THR A O 1
ATOM 779 N N . GLU A 1 100 ? 2.906 -10.289 24.094 1.00 36.84 100 GLU A N 1
ATOM 780 C CA . GLU A 1 100 ? 2.511 -10.359 25.510 1.00 36.84 100 GLU A CA 1
ATOM 781 C C . GLU A 1 100 ? 1.627 -9.158 25.873 1.00 36.84 100 GLU A C 1
ATOM 783 O O . GLU A 1 100 ? 2.091 -8.047 26.133 1.00 36.84 100 GLU A O 1
ATOM 788 N N . SER A 1 101 ? 0.317 -9.414 25.817 1.00 39.09 101 SER A N 1
ATOM 789 C CA . SER A 1 101 ? -0.686 -8.927 26.770 1.00 39.09 101 SER A CA 1
ATOM 790 C C . SER A 1 101 ? -1.143 -10.119 27.599 1.00 39.09 101 SER A C 1
ATOM 792 O O . SER A 1 101 ? -1.270 -11.206 26.989 1.00 39.09 101 SER A O 1
#

Organism: NCBI:txid410659

Radius of gyration: 15.84 Å; Cα contacts (8 Å, |Δi|>4): 70; chains: 1; bounding box: 38×27×44 Å

pLDDT: mean 75.76, std 20.15, range [36.84, 96.12]

Mean predicted aligned error: 10.76 Å

Foldseek 3Di:
DPCDPVNVVVVVVVCVVVVHDDDDWDDPLPLLRVLVVCVVVVPQEAEEEDEDPPPCVVVVPDDSVVSNCVNNVVVNHHYHYHYDDPDPPDDDDDPPPPPDD

Secondary structure (DSSP, 8-state):
----HHHHHHHHHHHHHTTPPP-----SSHHHHHHHHHHHTT-SEEEEEE--HHHHHTTTTS-HHHHHHHHHHTTT-EEEEEE-----SS----GGGSS--

Solvent-accessible surface area (backbone atoms only — not comparable to full-atom values): 6577 Å² total; per-residue (Å²): 130,89,7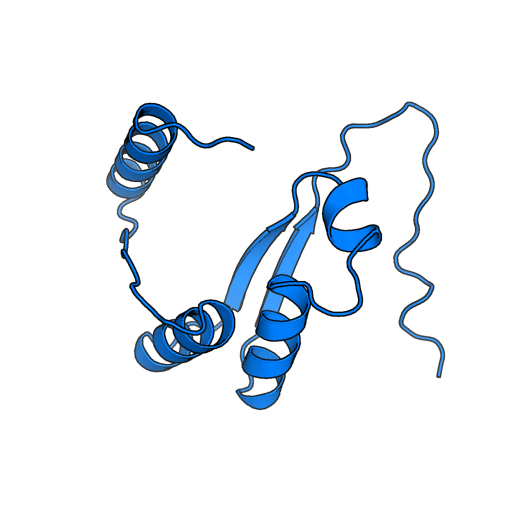6,51,76,68,56,52,53,51,52,51,54,53,29,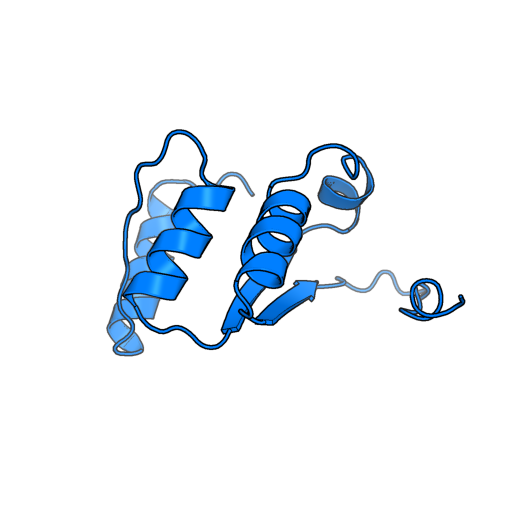55,75,68,77,43,86,86,79,92,83,90,54,96,50,56,37,58,45,52,43,54,48,35,56,76,69,65,50,71,64,49,78,42,80,45,78,52,74,69,63,56,70,75,37,75,88,74,36,65,65,58,47,31,49,56,56,21,56,79,68,76,35,46,75,47,74,50,66,64,79,77,83,60,98,70,84,84,80,77,88,71,86,81,75,81,128

Nearest PDB structures (foldseek):
  3qi7-assembly1_A  TM=8.176E-01  e=2.414E+00  Clostridioides difficile 630
  3qi7-assembly2_B  TM=7.405E-01  e=3.158E+00  Clostridioides difficile 630
  8ova-assembly1_AH  TM=4.608E-01  e=1.233E+00  Trypanosoma brucei brucei
  7tes-assembly1_C  TM=5.215E-01  e=5.779E+00  Rattus norvegicus

Sequence (101 aa):
ANLNGSDLDVLKNECEKLDARWQDLYEDDVAKGIVEFALSAKVTQIVLGATRQNKWKRRLGNSILTKIMDNAGNQGIDVHIIARHRDSPNGDFTLNELTES